Protein AF-A0A9E5E4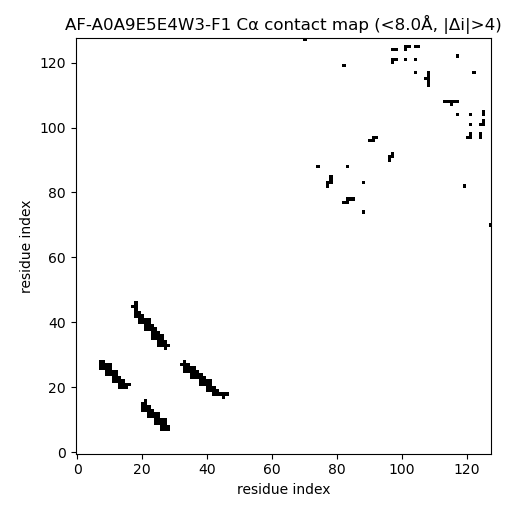W3-F1 (afdb_monomer)

Structure (mmCIF, N/CA/C/O backbone):
data_AF-A0A9E5E4W3-F1
#
_entry.id   AF-A0A9E5E4W3-F1
#
loop_
_atom_site.group_PDB
_atom_site.id
_atom_site.type_symbol
_atom_site.label_atom_id
_atom_site.label_alt_id
_atom_site.label_comp_id
_atom_site.label_asym_id
_atom_site.label_entity_id
_atom_site.label_seq_id
_atom_site.pdbx_PDB_ins_code
_atom_site.Cartn_x
_atom_site.Cartn_y
_atom_site.Cartn_z
_atom_site.occupancy
_atom_site.B_iso_or_equiv
_atom_site.auth_seq_id
_atom_site.auth_comp_id
_atom_site.auth_asym_id
_atom_site.auth_atom_id
_atom_site.pdbx_PDB_model_num
ATOM 1 N N . MET A 1 1 ? 43.148 -16.339 -57.412 1.00 36.03 1 MET A N 1
ATOM 2 C CA . MET A 1 1 ? 43.520 -16.178 -55.991 1.00 36.03 1 MET A CA 1
ATOM 3 C C . MET A 1 1 ? 42.386 -15.429 -55.311 1.00 36.03 1 MET A C 1
ATOM 5 O O . MET A 1 1 ? 42.287 -14.225 -55.488 1.00 36.03 1 MET A O 1
ATOM 9 N N . ASN A 1 2 ? 41.480 -16.135 -54.630 1.00 42.47 2 ASN A N 1
ATOM 10 C CA . ASN A 1 2 ? 40.407 -15.488 -53.872 1.00 42.47 2 ASN A CA 1
ATOM 11 C C . ASN A 1 2 ? 40.988 -15.065 -52.527 1.00 42.47 2 ASN A C 1
ATOM 13 O O . ASN A 1 2 ? 41.239 -15.912 -51.671 1.00 42.47 2 ASN A O 1
ATOM 17 N N . ALA A 1 3 ? 41.262 -13.772 -52.372 1.00 50.12 3 ALA A N 1
ATOM 18 C CA . ALA A 1 3 ? 41.582 -13.217 -51.070 1.00 50.12 3 ALA A CA 1
ATOM 19 C C . ALA A 1 3 ? 40.376 -13.465 -50.157 1.00 50.12 3 ALA A C 1
ATOM 21 O O . ALA A 1 3 ? 39.275 -12.995 -50.433 1.00 50.12 3 ALA A O 1
ATOM 22 N N . SER A 1 4 ? 40.586 -14.249 -49.101 1.00 48.78 4 SER A N 1
ATOM 23 C CA . SER A 1 4 ? 39.663 -14.356 -47.978 1.00 48.78 4 SER A CA 1
ATOM 24 C C . SER A 1 4 ? 39.510 -12.962 -47.372 1.00 48.78 4 SER A C 1
ATOM 26 O O . SER A 1 4 ? 40.327 -12.546 -46.552 1.00 48.78 4 SER A O 1
ATOM 28 N N . THR A 1 5 ? 38.508 -12.204 -47.812 1.00 60.28 5 THR A N 1
ATOM 29 C CA . THR A 1 5 ? 38.144 -10.935 -47.188 1.00 60.28 5 THR A CA 1
ATOM 30 C C . THR A 1 5 ? 37.558 -11.260 -45.827 1.00 60.28 5 THR A C 1
ATOM 32 O O . THR A 1 5 ? 36.388 -11.631 -45.725 1.00 60.28 5 THR A O 1
ATOM 35 N N . ASN A 1 6 ? 38.383 -11.162 -44.783 1.00 62.06 6 ASN A N 1
ATOM 36 C CA . ASN A 1 6 ? 37.867 -11.093 -43.424 1.00 62.06 6 ASN A CA 1
ATOM 37 C C . ASN A 1 6 ? 36.790 -10.000 -43.390 1.00 62.06 6 ASN A C 1
ATOM 39 O O . ASN A 1 6 ? 37.014 -8.925 -43.963 1.00 62.06 6 ASN A O 1
ATOM 43 N N . PRO A 1 7 ? 35.623 -10.262 -42.781 1.00 64.38 7 PRO A N 1
ATOM 44 C CA . PRO A 1 7 ? 34.598 -9.241 -42.671 1.00 64.38 7 PRO A CA 1
ATOM 45 C C . PRO A 1 7 ? 35.204 -8.009 -41.982 1.00 64.38 7 PRO A C 1
ATOM 47 O O . PRO A 1 7 ? 35.994 -8.167 -41.043 1.00 64.38 7 PRO A O 1
ATOM 50 N N . PRO A 1 8 ? 34.894 -6.792 -42.462 1.00 72.50 8 PRO A N 1
ATOM 51 C CA . PRO A 1 8 ? 35.461 -5.578 -41.897 1.00 72.50 8 PRO A CA 1
ATOM 52 C C . PRO A 1 8 ? 35.146 -5.523 -40.403 1.00 72.50 8 PRO A C 1
ATOM 54 O O . PRO A 1 8 ? 34.022 -5.809 -39.989 1.00 72.50 8 PRO A O 1
ATOM 57 N N . ARG A 1 9 ? 36.146 -5.165 -39.591 1.00 84.69 9 ARG A N 1
ATOM 58 C CA . ARG A 1 9 ? 35.964 -4.967 -38.153 1.00 84.69 9 ARG A CA 1
ATOM 59 C C . ARG A 1 9 ? 34.864 -3.928 -37.945 1.00 84.69 9 ARG A C 1
ATOM 61 O O . ARG A 1 9 ? 34.929 -2.839 -38.513 1.00 84.69 9 ARG A O 1
ATOM 68 N N . LEU A 1 10 ? 33.862 -4.289 -37.153 1.00 91.06 10 LEU A N 1
ATOM 69 C CA . LEU A 1 10 ? 32.741 -3.421 -36.819 1.00 91.06 10 LEU A CA 1
ATOM 70 C C . LEU A 1 10 ? 32.905 -2.893 -35.402 1.00 91.06 10 LEU A C 1
ATOM 72 O O . LEU A 1 10 ? 33.267 -3.640 -34.492 1.00 91.06 10 LEU A O 1
ATOM 76 N N . GLU A 1 11 ? 32.598 -1.619 -35.224 1.00 92.44 11 GLU A N 1
ATOM 77 C CA . GLU A 1 11 ? 32.462 -0.990 -33.919 1.00 92.44 11 GLU A CA 1
ATOM 78 C C . GLU A 1 11 ? 31.010 -0.565 -33.728 1.00 92.44 11 GLU A C 1
ATOM 80 O O . GLU A 1 11 ? 30.378 -0.044 -34.647 1.00 92.44 11 GLU A O 1
ATOM 85 N N . ILE A 1 12 ? 30.461 -0.831 -32.545 1.00 94.81 12 ILE A N 1
ATOM 86 C CA . ILE A 1 12 ? 29.085 -0.480 -32.210 1.00 94.81 12 ILE A CA 1
ATOM 87 C C . ILE A 1 12 ? 29.131 0.474 -31.025 1.00 94.81 12 ILE A C 1
ATOM 89 O O . ILE A 1 12 ? 29.607 0.110 -29.951 1.00 94.81 12 ILE A O 1
ATOM 93 N N . ALA A 1 13 ? 28.632 1.687 -31.235 1.00 95.31 13 ALA A N 1
ATOM 94 C CA . ALA A 1 13 ? 28.542 2.719 -30.217 1.00 95.31 13 ALA A CA 1
ATOM 95 C C . ALA A 1 13 ? 27.098 2.845 -29.725 1.00 95.31 13 ALA A C 1
ATOM 97 O O . ALA A 1 13 ? 26.161 2.819 -30.527 1.00 95.31 13 ALA A O 1
ATOM 98 N N . PHE A 1 14 ? 26.934 3.012 -28.413 1.00 97.44 14 PHE A N 1
ATOM 99 C CA . PHE A 1 14 ? 25.640 3.216 -27.770 1.00 97.44 14 PHE A CA 1
ATOM 100 C C . PHE A 1 14 ? 25.669 4.471 -26.900 1.00 97.44 14 PHE A C 1
ATOM 102 O O . PHE A 1 14 ? 26.524 4.600 -26.027 1.00 97.44 14 PHE A O 1
ATOM 109 N N . ASP A 1 15 ? 24.699 5.355 -27.111 1.00 97.31 15 ASP A N 1
ATOM 110 C CA . ASP A 1 15 ? 24.388 6.470 -26.219 1.00 97.31 15 ASP A CA 1
ATOM 111 C C . ASP A 1 15 ? 23.126 6.119 -25.426 1.00 97.31 15 ASP A C 1
ATOM 113 O O . ASP A 1 15 ? 22.009 6.155 -25.950 1.00 97.31 15 ASP A O 1
ATOM 117 N N . VAL A 1 16 ? 23.314 5.680 -24.180 1.00 95.19 16 VAL A N 1
ATOM 118 C CA . VAL A 1 16 ? 22.235 5.171 -23.326 1.00 95.19 16 VAL A CA 1
ATOM 119 C C . VAL A 1 16 ? 21.699 6.305 -22.457 1.00 95.19 16 VAL A C 1
ATOM 121 O O . VAL A 1 16 ? 22.260 6.643 -21.415 1.00 95.19 16 VAL A O 1
ATOM 124 N N . GLY A 1 17 ? 20.581 6.874 -22.896 1.00 91.50 17 GLY A N 1
ATOM 125 C CA . GLY A 1 17 ? 19.828 7.895 -22.185 1.00 91.50 17 GLY A CA 1
ATOM 126 C C . GLY A 1 17 ? 18.729 7.317 -21.290 1.00 91.50 17 GLY A C 1
ATOM 127 O O . GLY A 1 17 ? 18.454 6.120 -21.250 1.00 91.50 17 GLY A O 1
ATOM 128 N N . HIS A 1 18 ? 18.044 8.205 -20.573 1.00 87.81 18 HIS A N 1
ATOM 129 C CA . HIS A 1 18 ? 16.998 7.835 -19.612 1.00 87.81 18 HIS A CA 1
ATOM 130 C C . HIS A 1 18 ? 15.741 7.194 -20.243 1.00 87.81 18 HIS A C 1
ATOM 132 O O . HIS A 1 18 ? 15.017 6.466 -19.568 1.00 87.81 18 HIS A O 1
ATOM 138 N N . SER A 1 19 ? 15.460 7.481 -21.514 1.00 92.50 19 SER A N 1
ATOM 139 C CA . SER A 1 19 ? 14.277 7.002 -22.253 1.00 92.50 19 SER A CA 1
ATOM 140 C C . SER A 1 19 ? 14.595 6.730 -23.727 1.00 92.50 19 SER A C 1
ATOM 142 O O . SER A 1 19 ? 13.722 6.758 -24.595 1.00 92.50 19 SER A O 1
ATOM 144 N N . SER A 1 20 ? 15.877 6.568 -24.036 1.00 94.50 20 SER A N 1
ATOM 145 C CA . SER A 1 20 ? 16.346 6.373 -25.397 1.00 94.50 20 SER A CA 1
ATOM 146 C C . SER A 1 20 ? 17.699 5.685 -25.412 1.00 94.50 20 SER A C 1
ATOM 148 O O . SER A 1 20 ? 18.508 5.881 -24.512 1.00 94.50 20 SER A O 1
ATOM 150 N N . ILE A 1 21 ? 17.963 4.916 -26.461 1.00 96.88 21 ILE A N 1
ATOM 151 C CA . ILE A 1 21 ? 19.292 4.405 -26.788 1.00 96.88 21 ILE A CA 1
ATOM 152 C C . ILE A 1 21 ? 19.604 4.836 -28.216 1.00 96.88 21 ILE A C 1
ATOM 154 O O . ILE A 1 21 ? 19.010 4.324 -29.166 1.00 96.88 21 ILE A O 1
ATOM 158 N N . GLY A 1 22 ? 20.516 5.793 -28.371 1.00 97.88 22 GLY A N 1
ATOM 159 C CA . GLY A 1 22 ? 21.156 6.055 -29.656 1.00 97.88 22 GLY A CA 1
ATOM 160 C C . GLY A 1 22 ? 22.120 4.918 -29.978 1.00 97.88 22 GLY A C 1
ATOM 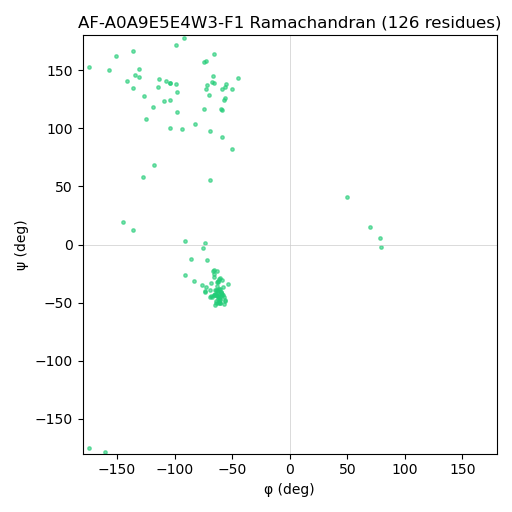161 O O . GLY A 1 22 ? 22.833 4.451 -29.093 1.00 97.88 22 GLY A O 1
ATOM 162 N N . TRP A 1 23 ? 22.145 4.452 -31.222 1.00 98.12 23 TRP A N 1
ATOM 163 C CA . TRP A 1 23 ? 23.095 3.435 -31.663 1.00 98.12 23 TRP A CA 1
ATOM 164 C C . TRP A 1 23 ? 23.717 3.821 -33.001 1.00 98.12 23 TRP A C 1
ATOM 166 O O . TRP A 1 23 ? 23.066 4.422 -33.858 1.00 98.12 23 TRP A O 1
ATOM 176 N N . ALA A 1 24 ? 24.979 3.452 -33.188 1.00 97.25 24 ALA A N 1
ATOM 177 C CA . ALA A 1 24 ? 25.673 3.565 -34.461 1.00 97.25 24 ALA A CA 1
ATOM 178 C C . ALA A 1 24 ? 26.571 2.347 -34.677 1.00 97.25 24 ALA A C 1
ATOM 180 O O . ALA A 1 24 ? 27.210 1.864 -33.745 1.00 97.25 24 ALA A O 1
ATOM 181 N N . VAL A 1 25 ? 26.621 1.866 -35.913 1.00 96.38 25 VAL A N 1
ATOM 182 C CA . VAL A 1 25 ? 27.552 0.840 -36.377 1.00 96.38 25 VAL A CA 1
ATOM 183 C C . VAL A 1 25 ? 28.548 1.522 -37.299 1.00 96.38 25 VAL A C 1
ATOM 185 O O . VAL A 1 25 ? 28.165 2.152 -38.287 1.00 96.38 25 VAL A O 1
ATOM 188 N N . LEU A 1 26 ? 29.823 1.394 -36.970 1.00 93.25 26 LEU A N 1
ATOM 189 C CA . LEU A 1 26 ? 30.945 1.976 -37.685 1.00 93.25 26 LEU A CA 1
ATOM 190 C C . LEU A 1 26 ? 31.778 0.852 -38.305 1.00 93.25 26 LEU A C 1
ATOM 192 O O . LEU A 1 26 ? 31.979 -0.196 -37.688 1.00 93.25 26 LEU A O 1
ATOM 196 N N . SER A 1 27 ? 32.305 1.070 -39.506 1.00 91.88 27 SER A N 1
ATOM 197 C CA . SER A 1 27 ? 33.469 0.316 -39.958 1.00 91.88 27 SER A CA 1
ATOM 198 C C . SER A 1 27 ? 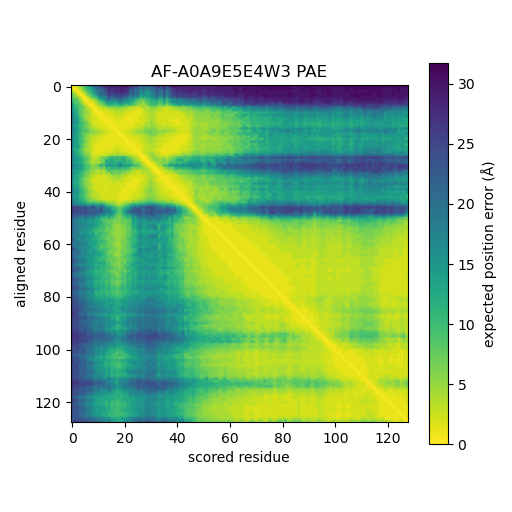34.691 0.826 -39.196 1.00 91.88 27 SER A C 1
ATOM 200 O O . SER A 1 27 ? 34.888 2.032 -39.082 1.00 91.88 27 SER A O 1
ATOM 202 N N . ALA A 1 28 ? 35.514 -0.079 -38.674 1.00 81.38 28 ALA A N 1
ATOM 203 C CA . ALA A 1 28 ? 36.714 0.245 -37.904 1.00 81.38 28 ALA A CA 1
ATOM 204 C C . ALA A 1 28 ? 37.977 -0.281 -38.618 1.00 81.38 28 ALA A C 1
ATOM 206 O O . ALA A 1 28 ? 38.590 -1.252 -38.162 1.00 81.38 28 ALA A O 1
ATOM 207 N N . PRO A 1 29 ? 38.347 0.296 -39.779 1.00 78.75 29 PRO A N 1
ATOM 208 C CA . PRO A 1 29 ? 39.573 -0.071 -40.483 1.00 78.75 29 PRO A CA 1
ATOM 209 C C . PRO A 1 29 ? 40.819 0.342 -39.677 1.00 78.75 29 PRO A C 1
ATOM 211 O O . PRO A 1 29 ? 40.832 1.387 -39.037 1.00 78.75 29 PRO A O 1
ATOM 214 N N . GLU A 1 30 ? 41.894 -0.453 -39.732 1.00 74.44 30 GLU A N 1
ATOM 215 C CA . GLU A 1 30 ? 43.106 -0.247 -38.911 1.00 74.44 30 GLU A CA 1
ATOM 216 C C . GLU A 1 30 ? 43.887 1.039 -39.232 1.00 74.44 30 GLU A C 1
ATOM 218 O O . GLU A 1 30 ? 44.660 1.513 -38.404 1.00 74.44 30 GLU A O 1
ATOM 223 N N . SER A 1 31 ? 43.724 1.597 -40.432 1.00 72.56 31 SER A N 1
ATOM 224 C CA . SER A 1 31 ? 44.565 2.696 -40.939 1.00 72.56 31 SER A CA 1
ATOM 225 C C . SER A 1 31 ? 43.769 3.814 -41.619 1.00 72.56 31 SER A C 1
ATOM 227 O O . SER A 1 31 ? 44.348 4.647 -42.313 1.00 72.56 31 SER A O 1
ATOM 229 N N . ALA A 1 32 ? 42.443 3.826 -41.465 1.00 78.69 32 ALA A N 1
ATOM 230 C CA . ALA A 1 32 ? 41.565 4.794 -42.114 1.00 78.69 32 ALA A CA 1
ATOM 231 C C . ALA A 1 32 ? 40.513 5.336 -41.142 1.00 78.69 32 ALA A C 1
ATOM 233 O O . ALA A 1 32 ? 40.313 4.804 -40.051 1.00 78.69 32 ALA A O 1
ATOM 234 N N . GLN A 1 33 ? 39.847 6.419 -41.539 1.00 83.56 33 GLN A N 1
ATOM 235 C CA . GLN A 1 33 ? 38.754 6.970 -40.747 1.00 83.56 33 GLN A CA 1
ATOM 236 C C . GLN A 1 33 ? 37.562 6.001 -40.734 1.00 83.56 33 GLN A C 1
ATOM 238 O O . GLN A 1 33 ? 37.249 5.411 -41.775 1.00 83.56 33 GLN A O 1
ATOM 243 N N . PRO A 1 34 ? 36.893 5.835 -39.581 1.00 86.75 34 PRO A N 1
ATOM 244 C CA . PRO A 1 34 ? 35.715 4.991 -39.491 1.00 86.75 34 PRO A CA 1
ATOM 245 C C . PRO A 1 34 ? 34.563 5.572 -40.317 1.00 86.75 34 PRO A C 1
ATOM 247 O O . PRO A 1 34 ? 34.335 6.783 -40.311 1.00 86.75 34 PRO A O 1
ATOM 250 N N . ALA A 1 35 ? 33.819 4.713 -41.017 1.00 89.62 35 ALA A N 1
ATOM 251 C CA . ALA A 1 35 ? 32.630 5.113 -41.771 1.00 89.62 35 ALA A CA 1
ATOM 252 C C . ALA A 1 35 ? 31.358 4.621 -41.073 1.00 89.62 35 ALA A C 1
ATOM 254 O O . ALA A 1 35 ? 31.313 3.497 -40.576 1.00 89.62 35 ALA A O 1
ATOM 255 N N . ILE A 1 36 ? 30.304 5.441 -41.064 1.00 93.50 36 ILE A N 1
ATOM 256 C CA . ILE A 1 36 ? 29.006 5.056 -40.497 1.00 93.50 36 ILE A CA 1
ATOM 257 C C . ILE A 1 36 ? 28.315 4.085 -41.456 1.00 93.50 36 ILE A C 1
ATOM 259 O O . ILE A 1 36 ? 27.983 4.447 -42.582 1.00 93.50 36 ILE A O 1
ATOM 263 N N . LEU A 1 37 ? 28.084 2.857 -40.996 1.00 94.38 37 LEU A N 1
ATOM 264 C CA . LEU A 1 37 ? 27.358 1.818 -41.732 1.00 94.38 37 LEU A CA 1
ATOM 265 C C . LEU A 1 37 ? 25.858 1.839 -41.427 1.00 94.38 37 LEU A C 1
ATOM 267 O O . LEU A 1 37 ? 25.048 1.415 -42.246 1.00 94.38 37 LEU A O 1
ATOM 271 N N . GLY A 1 38 ? 25.486 2.340 -40.253 1.00 95.75 38 GLY A N 1
ATOM 272 C CA . GLY A 1 38 ? 24.101 2.538 -39.860 1.00 95.75 38 GLY A CA 1
ATOM 273 C C . GLY A 1 38 ? 24.016 3.249 -38.522 1.00 95.75 38 GLY A C 1
ATOM 274 O O . GLY A 1 38 ? 24.922 3.149 -37.698 1.00 95.75 38 GLY A O 1
ATOM 275 N N . CYS A 1 39 ? 22.931 3.971 -38.301 1.00 97.31 39 CYS A N 1
ATOM 276 C CA . CYS A 1 39 ? 22.643 4.576 -37.015 1.00 97.31 39 CYS A CA 1
ATOM 277 C C . CYS A 1 39 ? 21.138 4.691 -36.810 1.00 97.31 39 CYS A C 1
ATOM 279 O O . CYS A 1 39 ? 20.345 4.604 -37.751 1.00 97.31 39 CYS A O 1
ATOM 281 N N . GLY A 1 40 ? 20.747 4.883 -35.562 1.00 97.81 40 GLY A N 1
ATOM 282 C CA . GLY A 1 40 ? 19.360 5.084 -35.208 1.00 97.81 40 GLY A CA 1
ATOM 283 C C . GLY A 1 40 ? 19.196 5.407 -33.738 1.00 97.81 40 GLY A C 1
ATOM 284 O O . GLY A 1 40 ? 20.158 5.566 -32.987 1.00 97.81 40 GLY A O 1
ATOM 285 N N . SER A 1 41 ? 17.940 5.495 -33.328 1.00 97.31 41 SER A N 1
ATOM 286 C CA . SER A 1 41 ? 17.579 5.661 -31.932 1.00 97.31 41 SER A CA 1
ATOM 287 C C . SER A 1 41 ? 16.419 4.740 -31.603 1.00 97.31 41 SER A C 1
ATOM 289 O O . SER A 1 41 ? 15.457 4.636 -32.363 1.00 97.31 41 SER A O 1
ATOM 291 N N . VAL A 1 42 ? 16.528 4.054 -30.475 1.00 96.69 42 VAL A N 1
ATOM 292 C CA . VAL A 1 42 ? 15.431 3.315 -29.862 1.00 96.69 42 VAL A CA 1
ATOM 293 C C . VAL A 1 42 ? 14.855 4.213 -28.783 1.00 96.69 42 VAL A C 1
ATOM 295 O O . VAL A 1 42 ? 15.539 4.495 -27.806 1.00 96.69 42 VAL A O 1
ATOM 298 N N . ILE A 1 43 ? 13.615 4.663 -28.952 1.00 94.50 43 ILE A N 1
ATOM 299 C CA . ILE A 1 43 ? 12.893 5.430 -27.933 1.00 94.50 43 ILE A CA 1
ATOM 300 C C . ILE A 1 43 ? 11.991 4.468 -27.168 1.00 94.50 43 ILE A C 1
ATOM 302 O O . ILE A 1 43 ? 11.254 3.691 -27.773 1.00 94.50 43 ILE A O 1
ATOM 306 N N . PHE A 1 44 ? 12.042 4.523 -25.844 1.00 89.06 44 PHE A N 1
ATOM 307 C CA . PHE A 1 44 ? 11.165 3.747 -24.976 1.00 89.06 44 PHE A CA 1
ATOM 308 C C . PHE A 1 44 ? 10.547 4.660 -23.932 1.00 89.06 44 PHE A C 1
ATOM 310 O O . PHE A 1 44 ? 11.121 5.678 -23.543 1.00 89.06 44 PHE A O 1
ATOM 317 N N . GLU A 1 45 ? 9.348 4.307 -23.480 1.00 83.00 45 GLU A N 1
ATOM 318 C CA . GLU A 1 45 ? 8.752 5.026 -22.368 1.00 83.00 45 GLU A CA 1
ATOM 319 C C . GLU A 1 45 ? 9.677 4.920 -21.161 1.00 83.00 45 GLU A C 1
ATOM 321 O O . GLU A 1 45 ? 10.173 3.844 -20.822 1.00 83.00 45 GLU A O 1
ATOM 326 N N . LYS A 1 46 ? 9.899 6.063 -20.508 1.00 73.81 46 LYS A N 1
ATOM 327 C CA . LYS A 1 46 ? 10.502 6.113 -19.181 1.00 73.81 46 LYS A CA 1
ATOM 328 C C . LYS A 1 46 ? 9.853 5.042 -18.312 1.00 73.81 46 LYS A C 1
ATOM 330 O O . LYS A 1 46 ? 8.636 4.875 -18.399 1.00 73.81 46 LYS A O 1
ATOM 335 N N . ASP A 1 47 ? 10.643 4.415 -17.438 1.00 64.94 47 ASP A N 1
ATOM 336 C CA . ASP A 1 47 ? 10.169 3.590 -16.326 1.00 64.94 47 ASP A CA 1
ATOM 337 C C . ASP A 1 47 ? 9.105 4.360 -15.526 1.00 64.94 47 ASP A C 1
ATOM 339 O O . ASP A 1 47 ? 9.359 4.978 -14.487 1.00 64.94 47 ASP A O 1
ATOM 343 N N . SER A 1 48 ? 7.861 4.335 -16.000 1.00 58.19 48 SER A N 1
ATOM 344 C CA . SER A 1 48 ? 6.715 4.495 -15.144 1.00 58.19 48 SER A CA 1
ATOM 345 C C . SER A 1 48 ? 6.902 3.345 -14.177 1.00 58.19 48 SER A C 1
ATOM 347 O O . SER A 1 48 ? 7.017 2.190 -14.583 1.00 58.19 48 SER A O 1
ATOM 349 N N . ALA A 1 49 ? 7.107 3.652 -12.899 1.00 63.22 49 ALA A N 1
ATOM 350 C CA . ALA A 1 49 ? 7.395 2.653 -11.883 1.00 63.22 49 ALA A CA 1
ATOM 351 C C . ALA A 1 49 ? 6.141 1.792 -11.617 1.00 63.22 49 ALA A C 1
ATOM 353 O O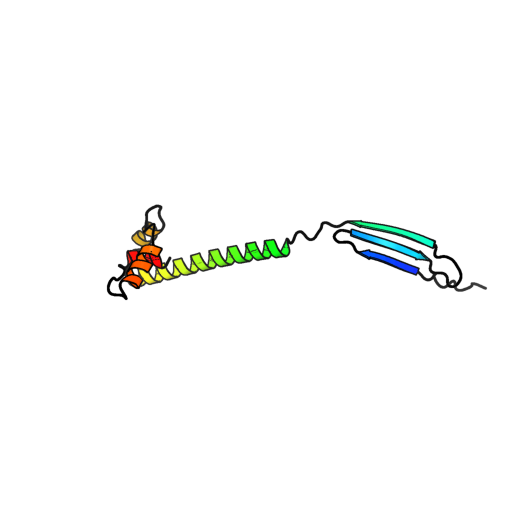 . ALA A 1 49 ? 5.682 1.668 -10.483 1.00 63.22 49 ALA A O 1
ATOM 354 N N . LEU A 1 50 ? 5.573 1.179 -12.662 1.00 72.50 50 LEU A N 1
ATOM 355 C CA . LEU A 1 50 ? 4.454 0.254 -12.679 1.00 72.50 50 LEU A CA 1
ATOM 356 C C . LEU A 1 50 ? 4.734 -0.883 -11.711 1.00 72.50 50 LEU A C 1
ATOM 358 O O . LEU A 1 50 ? 3.820 -1.340 -11.034 1.00 72.50 50 LEU A O 1
ATOM 362 N N . ALA A 1 51 ? 5.998 -1.293 -11.571 1.00 81.94 51 ALA A N 1
ATOM 363 C CA . ALA A 1 51 ? 6.416 -2.252 -10.561 1.00 81.94 51 ALA A CA 1
ATOM 364 C C . ALA A 1 51 ? 6.167 -1.742 -9.128 1.00 81.94 51 ALA A C 1
ATOM 366 O O . ALA A 1 51 ? 5.595 -2.474 -8.314 1.00 81.94 51 ALA A O 1
ATOM 367 N N . ASN A 1 52 ? 6.525 -0.490 -8.816 1.00 83.12 52 ASN A N 1
ATOM 368 C CA . ASN A 1 52 ? 6.306 0.098 -7.492 1.00 83.12 52 ASN A CA 1
ATOM 369 C C . ASN A 1 52 ? 4.812 0.340 -7.228 1.00 83.12 52 ASN A C 1
ATOM 371 O O . ASN A 1 52 ? 4.301 -0.081 -6.191 1.00 83.12 52 ASN A O 1
ATOM 375 N N . THR A 1 53 ? 4.081 0.899 -8.195 1.00 88.31 53 THR A N 1
ATOM 376 C CA . THR A 1 53 ? 2.623 1.087 -8.107 1.00 88.31 53 THR A CA 1
ATOM 377 C C . THR A 1 53 ? 1.901 -0.253 -7.936 1.00 88.31 53 THR A C 1
ATOM 379 O O . THR A 1 53 ? 1.065 -0.418 -7.046 1.00 88.31 53 THR A O 1
ATOM 382 N N . ARG A 1 54 ? 2.284 -1.284 -8.701 1.00 89.81 54 ARG A N 1
ATOM 383 C CA . ARG A 1 54 ? 1.744 -2.646 -8.564 1.00 89.81 54 ARG A CA 1
ATOM 384 C C . ARG A 1 54 ? 2.059 -3.244 -7.198 1.00 89.81 54 ARG A C 1
ATOM 386 O O . ARG A 1 54 ? 1.196 -3.915 -6.623 1.00 89.81 54 ARG A O 1
ATOM 393 N N . ARG A 1 55 ? 3.268 -3.020 -6.672 1.00 93.69 55 ARG A N 1
ATOM 394 C CA . ARG A 1 55 ? 3.660 -3.442 -5.320 1.00 93.69 55 ARG A CA 1
ATOM 395 C C . ARG A 1 55 ? 2.794 -2.756 -4.266 1.00 93.69 55 ARG A C 1
ATOM 397 O O . ARG A 1 55 ? 2.268 -3.455 -3.402 1.00 93.69 55 ARG A O 1
ATOM 404 N N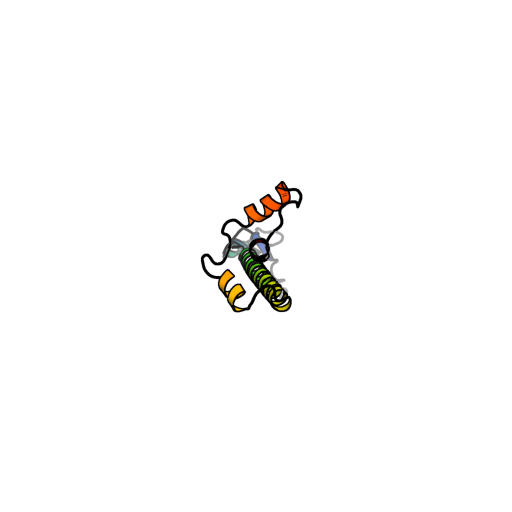 . LEU A 1 56 ? 2.593 -1.443 -4.371 1.00 94.81 56 LEU A N 1
ATOM 405 C CA . LEU A 1 56 ? 1.763 -0.668 -3.450 1.00 94.81 56 LEU A CA 1
ATOM 406 C C . LEU A 1 56 ? 0.315 -1.167 -3.458 1.00 94.81 56 LEU A C 1
ATOM 408 O O . LEU A 1 56 ? -0.205 -1.544 -2.409 1.00 94.81 56 LEU A O 1
ATOM 412 N N . HIS A 1 57 ? -0.295 -1.307 -4.637 1.00 95.50 57 HIS A N 1
ATOM 413 C CA . HIS A 1 57 ? -1.657 -1.829 -4.763 1.00 95.50 57 HIS A CA 1
ATOM 414 C C . HIS A 1 57 ? -1.786 -3.258 -4.213 1.00 95.50 57 HIS A C 1
ATOM 416 O O . HIS A 1 57 ? -2.788 -3.618 -3.594 1.00 95.50 57 HIS A O 1
ATOM 422 N N . ARG A 1 58 ? -0.771 -4.110 -4.420 1.00 96.44 58 ARG A N 1
ATOM 423 C CA . ARG A 1 58 ? -0.745 -5.468 -3.857 1.00 96.44 58 ARG A CA 1
ATOM 424 C C . ARG A 1 58 ? -0.667 -5.434 -2.331 1.00 96.44 58 ARG A C 1
ATOM 426 O O . ARG A 1 58 ? -1.373 -6.209 -1.688 1.00 96.44 58 ARG A O 1
ATOM 433 N N . SER A 1 59 ? 0.173 -4.564 -1.774 1.00 96.94 59 SER A N 1
ATOM 434 C CA . SER A 1 59 ? 0.308 -4.376 -0.328 1.00 96.94 59 SER A CA 1
ATOM 435 C C . SER A 1 59 ? -1.015 -3.924 0.290 1.00 96.94 59 SER A C 1
ATOM 437 O O . SER A 1 59 ? -1.528 -4.590 1.186 1.00 96.94 59 SER A O 1
ATOM 439 N N . GLN A 1 60 ? -1.642 -2.891 -0.282 1.00 97.69 60 GLN A N 1
ATOM 440 C CA . GLN A 1 60 ? -2.942 -2.379 0.157 1.00 97.69 60 GLN A CA 1
ATOM 441 C C . GLN A 1 60 ? -4.020 -3.470 0.150 1.00 97.69 60 GLN A C 1
ATOM 443 O O . GLN A 1 60 ? -4.688 -3.681 1.159 1.00 97.69 60 GLN A O 1
ATOM 448 N N . ARG A 1 61 ? -4.148 -4.240 -0.941 1.00 97.81 61 ARG A N 1
ATOM 449 C CA . ARG A 1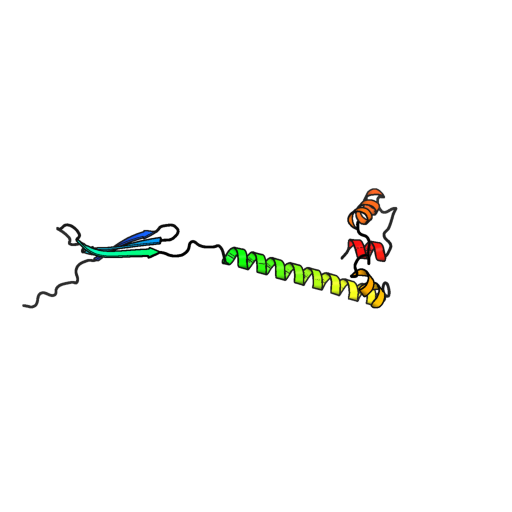 61 ? -5.120 -5.349 -1.010 1.00 97.81 61 ARG A CA 1
ATOM 450 C C . ARG A 1 61 ? -4.878 -6.416 0.058 1.00 97.81 61 ARG A C 1
ATOM 452 O O . ARG A 1 61 ? -5.835 -6.924 0.639 1.00 97.81 61 ARG A O 1
ATOM 459 N N . ARG A 1 62 ? -3.615 -6.772 0.315 1.00 98.12 62 ARG A N 1
ATOM 460 C CA . ARG A 1 62 ? -3.260 -7.741 1.363 1.00 98.12 62 ARG A CA 1
ATOM 461 C C . ARG A 1 62 ? -3.586 -7.202 2.749 1.00 98.12 62 ARG A C 1
ATOM 463 O O . ARG A 1 62 ? -4.159 -7.941 3.540 1.00 98.12 62 ARG A O 1
ATOM 470 N N . HIS A 1 63 ? -3.274 -5.936 3.010 1.00 97.88 63 HIS A N 1
ATOM 471 C CA . HIS A 1 63 ? -3.569 -5.292 4.282 1.00 97.88 63 HIS A CA 1
ATOM 472 C C . HIS A 1 63 ? -5.079 -5.238 4.543 1.00 97.88 63 HIS A C 1
ATOM 474 O O . HIS A 1 63 ? -5.535 -5.760 5.554 1.00 97.88 63 HIS A O 1
ATOM 480 N N . VAL A 1 64 ? -5.873 -4.756 3.578 1.00 97.12 64 VAL A N 1
ATOM 481 C CA . VAL A 1 64 ? -7.344 -4.738 3.672 1.00 97.12 64 VAL A CA 1
ATOM 482 C C . VAL A 1 64 ? -7.907 -6.142 3.908 1.00 97.12 64 VAL A C 1
ATOM 484 O O . VAL A 1 64 ? -8.760 -6.328 4.776 1.00 97.12 64 VAL A O 1
ATOM 487 N N . ARG A 1 65 ? -7.420 -7.157 3.177 1.00 98.12 65 ARG A N 1
ATOM 488 C CA . ARG A 1 65 ? -7.834 -8.553 3.389 1.00 98.12 65 ARG A CA 1
ATOM 489 C C . ARG A 1 65 ? -7.494 -9.035 4.800 1.00 98.12 65 ARG A C 1
ATOM 491 O O . ARG A 1 65 ? -8.350 -9.638 5.439 1.00 98.12 65 ARG A O 1
ATOM 498 N N . ALA A 1 66 ? -6.274 -8.787 5.271 1.00 97.50 66 ALA A N 1
ATOM 499 C CA . ALA A 1 66 ? -5.823 -9.217 6.590 1.00 97.50 66 ALA A CA 1
ATOM 500 C C . ALA A 1 66 ? -6.642 -8.559 7.709 1.00 97.50 66 ALA A C 1
ATOM 502 O O . ALA A 1 66 ? -7.083 -9.258 8.619 1.00 97.50 66 ALA A O 1
ATOM 503 N N . THR A 1 67 ? -6.925 -7.257 7.603 1.00 95.88 67 THR A N 1
ATOM 504 C CA . THR A 1 67 ? -7.774 -6.526 8.554 1.00 95.88 67 THR A CA 1
ATOM 505 C C . THR A 1 67 ? -9.186 -7.104 8.588 1.00 95.88 67 THR A C 1
ATOM 507 O O . THR A 1 67 ? -9.660 -7.475 9.658 1.00 95.88 67 THR A O 1
ATOM 510 N N . ARG A 1 68 ? -9.824 -7.311 7.425 1.00 95.31 68 ARG A N 1
ATOM 511 C CA . ARG A 1 68 ? -11.153 -7.951 7.346 1.00 95.31 68 ARG A CA 1
ATOM 512 C C . ARG A 1 68 ? -11.161 -9.351 7.963 1.00 95.31 68 ARG A C 1
ATOM 514 O O . ARG A 1 68 ? -12.068 -9.694 8.711 1.00 95.31 68 ARG A O 1
ATOM 521 N N . GLN A 1 69 ? -10.135 -10.158 7.689 1.00 97.50 69 GLN A N 1
ATOM 522 C CA . GLN A 1 69 ? -10.005 -11.500 8.263 1.00 97.50 69 GLN A CA 1
ATOM 523 C C . GLN A 1 69 ? -9.736 -11.485 9.772 1.00 97.50 69 GLN A C 1
ATOM 525 O O . GLN A 1 69 ? -10.144 -12.409 10.471 1.00 97.50 69 GLN A O 1
ATOM 530 N N . ARG A 1 70 ? -9.013 -10.487 10.292 1.00 96.69 70 ARG A N 1
ATOM 531 C CA . ARG A 1 70 ? -8.811 -10.301 11.735 1.00 96.69 70 ARG A CA 1
ATOM 532 C C . ARG A 1 70 ? -10.142 -9.981 12.412 1.00 96.69 70 ARG A C 1
ATOM 534 O O . ARG A 1 70 ? -10.515 -10.696 13.332 1.00 96.69 70 ARG A O 1
ATOM 541 N N . ILE A 1 71 ? -10.863 -8.984 11.902 1.00 94.81 71 ILE A N 1
ATOM 542 C CA . ILE A 1 71 ? -12.173 -8.556 12.414 1.00 94.81 71 ILE A CA 1
ATOM 543 C C . ILE A 1 71 ? -13.161 -9.732 12.412 1.00 94.81 71 ILE A C 1
ATOM 545 O O . ILE A 1 71 ? -13.667 -10.093 13.468 1.00 94.81 71 ILE A O 1
ATOM 549 N N . ALA A 1 72 ? -13.308 -10.439 11.287 1.00 94.62 72 ALA A N 1
ATOM 550 C CA . ALA A 1 72 ? -14.202 -11.599 11.190 1.00 94.62 72 ALA A CA 1
ATOM 551 C C . ALA A 1 72 ? -13.833 -12.756 12.144 1.00 94.62 72 ALA A C 1
ATOM 553 O O . ALA A 1 72 ? -14.694 -13.529 12.558 1.00 94.62 72 ALA A O 1
ATOM 554 N N . ARG A 1 73 ? -12.548 -12.922 12.490 1.00 95.62 73 ARG A N 1
ATOM 555 C CA . ARG A 1 73 ? -12.121 -13.915 13.493 1.00 95.62 73 ARG A CA 1
ATOM 556 C C . ARG A 1 73 ? -12.473 -13.476 14.911 1.00 95.62 73 ARG A C 1
ATOM 558 O O . ARG A 1 73 ? -12.919 -14.311 15.690 1.00 95.62 73 ARG A O 1
ATOM 565 N N . MET A 1 74 ? -12.297 -12.194 15.228 1.00 94.75 74 MET A N 1
ATOM 566 C CA . MET A 1 74 ? -12.695 -11.639 16.524 1.00 94.75 74 MET A CA 1
ATOM 567 C C . MET A 1 74 ? -14.211 -11.737 16.723 1.00 94.75 74 MET A C 1
ATOM 569 O O . MET A 1 74 ? -14.646 -12.171 17.779 1.00 94.75 74 MET A O 1
ATOM 573 N N . GLU A 1 75 ? -15.011 -11.452 15.695 1.00 94.00 75 GLU A N 1
ATOM 574 C CA . GLU A 1 75 ? -16.473 -11.624 15.734 1.00 94.00 75 GLU A CA 1
ATOM 575 C C . GLU A 1 75 ? -16.886 -13.051 16.084 1.00 94.00 75 GLU A C 1
ATOM 577 O O . GLU A 1 75 ? -17.710 -13.263 16.969 1.00 94.00 75 GLU A O 1
ATOM 582 N N . LYS A 1 76 ? -16.277 -14.043 15.422 1.00 93.88 76 LYS A N 1
ATOM 583 C CA . LYS A 1 76 ? -16.532 -15.459 15.718 1.00 93.88 76 LYS A CA 1
ATOM 584 C C . LYS A 1 76 ? -16.183 -15.810 17.160 1.00 93.88 76 LYS A C 1
ATOM 586 O O . LYS A 1 76 ? -16.925 -16.559 17.785 1.00 93.88 76 LYS A O 1
ATOM 591 N N . LEU A 1 77 ? -15.074 -15.278 17.675 1.00 94.19 77 LEU A N 1
ATOM 592 C CA . LEU A 1 77 ? -14.669 -15.487 19.062 1.00 94.19 77 LEU A CA 1
ATOM 593 C C . LEU A 1 77 ? -15.681 -14.868 20.034 1.00 94.19 77 LEU A C 1
ATOM 595 O O . LEU A 1 77 ? -16.128 -15.545 20.950 1.00 94.19 77 LEU A O 1
ATOM 599 N N . LEU A 1 78 ? -16.079 -13.614 19.816 1.00 93.06 78 LEU A N 1
ATOM 600 C CA . LEU A 1 78 ? -17.038 -12.922 20.682 1.00 93.06 78 LEU A CA 1
ATOM 601 C C . LEU A 1 78 ? -18.417 -13.594 20.668 1.00 93.06 78 LEU A C 1
ATOM 603 O O . LEU A 1 78 ? -19.039 -13.732 21.720 1.00 93.06 78 LEU A O 1
ATOM 607 N N . ALA A 1 79 ? -18.864 -14.067 19.502 1.00 94.00 79 ALA A N 1
ATOM 608 C CA . ALA A 1 79 ? -20.092 -14.846 19.383 1.00 94.00 79 ALA A CA 1
ATOM 609 C C . ALA A 1 79 ? -19.987 -16.196 20.108 1.00 94.00 79 ALA A C 1
ATOM 611 O O . ALA A 1 79 ? -20.911 -16.592 20.812 1.00 94.00 79 ALA A O 1
ATOM 612 N N . HIS A 1 80 ? -18.852 -16.890 19.980 1.00 93.94 80 HIS A N 1
ATOM 613 C CA . HIS A 1 80 ? -18.613 -18.158 20.672 1.00 93.94 80 HIS A CA 1
ATOM 614 C C . HIS A 1 80 ? -18.610 -18.007 22.200 1.00 93.94 80 HIS A C 1
ATOM 616 O O . HIS A 1 80 ? -19.109 -18.881 22.900 1.00 93.94 80 HIS A O 1
ATOM 622 N N . LEU A 1 81 ? -18.095 -16.886 22.709 1.00 94.25 81 LEU A N 1
ATOM 623 C CA . LEU A 1 81 ? -18.110 -16.552 24.135 1.00 94.25 81 LEU A CA 1
ATOM 624 C C . LEU A 1 81 ? -19.490 -16.092 24.641 1.00 94.25 81 LEU A C 1
ATOM 626 O O . LEU A 1 81 ? -19.632 -15.816 25.829 1.00 94.25 81 LEU A O 1
ATOM 630 N N . GLY A 1 82 ? -20.496 -15.979 23.765 1.00 94.38 82 GLY A N 1
ATOM 631 C CA . GLY A 1 82 ? -21.835 -15.506 24.124 1.00 94.38 82 GLY A CA 1
ATOM 632 C C . GLY A 1 82 ? -21.901 -14.015 24.468 1.00 94.38 82 GLY A C 1
ATOM 633 O O . GLY A 1 82 ? -22.883 -13.575 25.055 1.00 94.38 82 GLY A O 1
ATOM 634 N N . ILE A 1 83 ? -20.868 -13.239 24.119 1.00 94.06 83 ILE A N 1
ATOM 635 C CA . ILE A 1 83 ? -20.795 -11.797 24.403 1.00 94.06 83 ILE A CA 1
ATOM 636 C C . ILE A 1 83 ? -21.733 -11.018 23.481 1.00 94.06 83 ILE A C 1
ATOM 638 O O . ILE A 1 83 ? -22.385 -10.075 23.917 1.00 94.06 83 ILE A O 1
ATOM 642 N N . PHE A 1 84 ? -21.790 -11.421 22.211 1.00 93.19 84 PHE A N 1
ATOM 643 C CA . PHE A 1 84 ? -22.698 -10.856 21.223 1.00 93.19 84 PHE A CA 1
ATOM 644 C C . PHE A 1 84 ? -23.447 -11.950 20.479 1.00 93.19 84 PHE A C 1
ATOM 646 O O . PHE A 1 84 ? -22.889 -12.984 20.109 1.00 93.19 84 PHE A O 1
ATOM 653 N N . THR A 1 85 ? -24.698 -11.664 20.153 1.00 92.44 85 THR A N 1
ATOM 654 C CA . THR A 1 85 ? -25.455 -12.383 19.133 1.00 92.44 85 THR A CA 1
ATOM 655 C C . THR A 1 85 ? -24.981 -11.993 17.731 1.00 92.44 85 THR A C 1
ATOM 657 O O . THR A 1 85 ? -24.453 -10.902 17.494 1.00 92.44 85 THR A O 1
ATOM 660 N N . SER A 1 86 ? -25.216 -12.860 16.742 1.00 86.50 86 SER A N 1
ATOM 661 C CA . SER A 1 86 ? -24.895 -12.547 15.340 1.00 86.50 86 SER A CA 1
ATOM 662 C C . SER A 1 86 ? -25.618 -11.289 14.836 1.00 86.50 86 SER A C 1
ATOM 664 O O . SER A 1 86 ? -25.081 -10.557 14.006 1.00 86.50 86 SER A O 1
ATOM 666 N N . THR A 1 87 ? -26.814 -11.011 15.361 1.00 88.81 87 THR A N 1
ATOM 667 C CA . THR A 1 87 ? -27.602 -9.811 15.054 1.00 88.81 87 THR A CA 1
ATOM 668 C C . THR A 1 87 ? -26.991 -8.531 15.617 1.00 88.81 87 THR A C 1
ATOM 670 O O . THR A 1 87 ? -26.995 -7.509 14.928 1.00 88.81 87 THR A O 1
ATOM 673 N N . GLU A 1 88 ? -26.434 -8.572 16.830 1.00 90.62 88 GLU A N 1
ATOM 674 C CA . GLU A 1 88 ? -25.751 -7.423 17.440 1.00 90.62 88 GLU A CA 1
ATOM 675 C C . GLU A 1 88 ? -24.452 -7.100 16.701 1.00 90.62 88 GLU A C 1
ATOM 677 O O . GLU A 1 88 ? -24.233 -5.946 16.337 1.00 90.62 88 GLU A O 1
ATOM 682 N N . LEU A 1 89 ? -23.652 -8.120 16.358 1.00 89.12 89 LEU A N 1
ATOM 683 C CA . LEU A 1 89 ? -22.431 -7.939 15.562 1.00 89.12 89 LEU A CA 1
ATOM 684 C C . LEU A 1 89 ? -22.726 -7.334 14.185 1.00 89.12 89 LEU A C 1
ATOM 686 O O . LEU A 1 89 ? -22.037 -6.409 13.752 1.00 89.12 89 LEU A O 1
ATOM 690 N N . ALA A 1 90 ? -23.781 -7.800 13.509 1.00 87.00 90 ALA A N 1
ATOM 691 C CA . ALA A 1 90 ? -24.235 -7.194 12.257 1.00 87.00 90 ALA A CA 1
ATOM 692 C C . ALA A 1 90 ? -24.681 -5.733 12.452 1.00 87.00 90 ALA A C 1
ATOM 694 O O . ALA A 1 90 ? -24.518 -4.905 11.554 1.00 87.00 90 ALA A O 1
ATOM 695 N N . GLY A 1 91 ? -25.218 -5.400 13.629 1.00 88.31 91 GLY A N 1
ATOM 696 C CA . GLY A 1 91 ? -25.558 -4.037 14.016 1.00 88.31 91 GLY A CA 1
ATOM 697 C C . GLY A 1 91 ? -24.355 -3.115 14.142 1.00 88.31 91 GLY A C 1
ATOM 698 O O . GLY A 1 91 ? -24.426 -1.986 13.658 1.00 88.31 91 GLY A O 1
ATOM 699 N N . CYS A 1 92 ? -23.238 -3.608 14.677 1.00 87.06 92 CYS A N 1
ATOM 700 C CA . CYS A 1 92 ? -22.014 -2.823 14.853 1.00 87.06 92 CYS A CA 1
ATOM 701 C C . CYS A 1 92 ? -21.380 -2.327 13.541 1.00 87.06 92 CYS A C 1
ATOM 703 O O . CYS A 1 92 ? -20.640 -1.339 13.538 1.00 87.06 92 CYS A O 1
ATOM 705 N N . HIS A 1 93 ? -21.665 -2.995 12.419 1.00 85.75 93 HIS A N 1
ATOM 706 C CA . HIS A 1 93 ? -21.180 -2.603 11.087 1.00 85.75 93 HIS A CA 1
ATOM 707 C C . HIS A 1 93 ? -22.050 -1.564 10.385 1.00 85.75 93 HIS A C 1
ATOM 709 O O . HIS A 1 93 ? -21.633 -1.005 9.370 1.00 85.75 93 HIS A O 1
ATOM 715 N N . ARG A 1 94 ? -23.260 -1.300 10.889 1.00 88.25 94 ARG A N 1
ATOM 716 C CA . ARG A 1 94 ? -24.135 -0.276 10.311 1.00 88.25 94 ARG A CA 1
ATOM 717 C C . ARG A 1 94 ? -23.619 1.123 10.642 1.00 88.25 94 ARG A C 1
ATOM 719 O O . ARG A 1 94 ? -22.910 1.330 11.626 1.00 88.25 94 ARG A O 1
ATOM 726 N N . ALA A 1 95 ? -24.018 2.102 9.834 1.00 81.31 95 ALA A N 1
ATOM 727 C CA . ALA A 1 95 ? -23.782 3.507 10.147 1.00 81.31 95 ALA A CA 1
ATOM 728 C C . ALA A 1 95 ? -24.399 3.841 11.520 1.00 81.31 95 ALA A C 1
ATOM 730 O O . ALA A 1 95 ? -25.576 3.572 11.748 1.00 81.31 95 ALA A O 1
ATOM 731 N N . GLY A 1 96 ? -23.586 4.367 12.441 1.00 81.31 96 GLY A N 1
ATOM 732 C CA . GLY A 1 96 ? -23.990 4.632 13.829 1.00 81.31 96 GLY A CA 1
ATOM 733 C C . GLY A 1 96 ? -24.018 3.407 14.756 1.00 81.31 96 GLY A C 1
ATOM 734 O O . GLY A 1 96 ? -24.432 3.534 15.901 1.00 81.31 96 GLY A O 1
ATOM 735 N N . GLY A 1 97 ? -23.574 2.230 14.299 1.00 84.81 97 GLY A N 1
ATOM 736 C CA . GLY A 1 97 ? -23.582 0.979 15.070 1.00 84.81 97 GLY A CA 1
ATOM 737 C C . GLY A 1 97 ? -22.529 0.866 16.180 1.00 84.81 97 GLY A C 1
ATOM 738 O O . GLY A 1 97 ? -22.455 -0.162 16.845 1.00 84.81 97 GLY A O 1
ATOM 739 N N . GLY A 1 98 ? -21.705 1.889 16.385 1.00 86.44 98 GLY A N 1
ATOM 740 C CA . GLY A 1 98 ? -20.696 1.908 17.437 1.00 86.44 98 GLY A CA 1
ATOM 741 C C . GLY A 1 98 ? -20.242 3.323 17.760 1.00 86.44 98 GLY A C 1
ATOM 742 O O . GLY A 1 98 ? -20.736 4.299 17.190 1.00 86.44 98 GLY A O 1
ATOM 743 N N . ASN A 1 99 ? -19.301 3.432 18.686 1.00 89.38 99 ASN A N 1
ATOM 744 C CA . ASN A 1 99 ? -18.779 4.705 19.146 1.00 89.38 99 ASN A CA 1
ATOM 745 C C . ASN A 1 99 ? -17.924 5.383 18.059 1.00 89.38 99 ASN A C 1
ATOM 747 O O . ASN A 1 99 ? -17.002 4.784 17.510 1.00 89.38 99 ASN A O 1
ATOM 751 N N . ALA A 1 100 ? -18.213 6.653 17.764 1.00 89.81 100 ALA A N 1
ATOM 752 C CA . ALA A 1 100 ? -17.467 7.449 16.788 1.00 89.81 100 ALA A CA 1
ATOM 753 C C . ALA A 1 100 ? -16.062 7.858 17.274 1.00 89.81 100 ALA A C 1
ATOM 755 O O . ALA A 1 100 ? -15.248 8.314 16.473 1.00 89.81 100 ALA A O 1
ATOM 756 N N . THR A 1 101 ? -15.774 7.714 18.570 1.00 93.44 101 THR A N 1
ATOM 757 C CA . THR A 1 101 ? -14.526 8.141 19.215 1.00 93.44 101 THR A CA 1
ATOM 758 C C . THR A 1 101 ? -13.864 7.013 20.027 1.00 93.44 101 THR A C 1
ATOM 760 O O . THR A 1 101 ? -13.590 7.169 21.221 1.00 93.44 101 THR A O 1
ATOM 763 N N . PRO A 1 102 ? -13.521 5.863 19.409 1.00 94.00 102 PRO A N 1
ATOM 764 C CA . PRO A 1 102 ? -12.905 4.738 20.120 1.00 94.00 102 PRO A CA 1
ATOM 765 C C . PRO A 1 102 ? -11.554 5.095 20.761 1.00 94.00 102 PRO A C 1
ATOM 767 O O . PRO A 1 102 ? -11.206 4.578 21.821 1.00 94.00 102 PRO A O 1
ATOM 770 N N . TRP A 1 103 ? -10.811 6.051 20.194 1.00 95.25 103 TRP A N 1
ATOM 771 C CA . TRP A 1 103 ? -9.569 6.547 20.799 1.00 95.25 103 TRP A CA 1
ATOM 772 C C . TRP A 1 103 ? -9.797 7.225 22.157 1.00 95.25 103 TRP A C 1
ATOM 774 O O . TRP A 1 103 ? -8.939 7.133 23.032 1.00 95.25 103 TRP A O 1
ATOM 784 N N . LEU A 1 104 ? -10.948 7.876 22.364 1.00 96.38 104 LEU A N 1
ATOM 785 C CA . LEU A 1 104 ? -11.284 8.513 23.637 1.00 96.38 104 LEU A CA 1
ATOM 786 C C . LEU A 1 104 ? -11.618 7.464 24.702 1.00 96.38 104 LEU A C 1
ATOM 788 O O . LEU A 1 104 ? -11.237 7.625 25.859 1.00 96.38 104 LEU A O 1
ATOM 792 N N . LEU A 1 105 ? -12.272 6.366 24.306 1.00 95.62 105 LEU A N 1
ATOM 793 C CA . LEU A 1 105 ? -12.515 5.216 25.179 1.00 95.62 105 LEU A CA 1
ATOM 794 C C . LEU A 1 105 ? -11.195 4.599 25.652 1.00 95.62 105 LEU A C 1
ATOM 796 O O . LEU A 1 105 ? -11.007 4.403 26.851 1.00 95.62 105 LEU A O 1
ATOM 800 N N . ALA A 1 106 ? -10.256 4.368 24.731 1.00 95.31 106 ALA A N 1
ATOM 801 C CA . ALA A 1 106 ? -8.927 3.866 25.071 1.00 95.31 106 ALA A CA 1
ATOM 802 C C . ALA A 1 106 ? -8.166 4.841 25.992 1.00 95.31 106 ALA A C 1
ATOM 804 O O . ALA A 1 106 ? -7.623 4.431 27.018 1.00 95.31 106 ALA A O 1
ATOM 805 N N . ALA A 1 107 ? -8.186 6.142 25.679 1.00 95.81 107 ALA A N 1
ATOM 806 C CA . ALA A 1 107 ? -7.540 7.169 26.495 1.00 95.81 107 ALA A CA 1
ATOM 807 C C . ALA A 1 107 ? -8.128 7.252 27.911 1.00 95.81 107 ALA A C 1
ATOM 809 O O . ALA A 1 107 ? -7.381 7.417 28.870 1.00 95.81 107 ALA A O 1
ATOM 810 N N . ARG A 1 108 ? -9.450 7.091 28.066 1.00 95.69 108 ARG A N 1
ATOM 811 C CA . ARG A 1 108 ? -10.134 7.084 29.370 1.00 95.69 108 ARG A CA 1
ATOM 812 C C . ARG A 1 108 ? -9.605 5.986 30.290 1.00 95.69 108 ARG A C 1
ATOM 814 O O . ARG A 1 108 ? -9.417 6.247 31.474 1.00 95.69 108 ARG A O 1
ATOM 821 N N . VAL A 1 109 ? -9.382 4.785 29.754 1.00 96.00 109 VAL A N 1
ATOM 822 C CA . VAL A 1 109 ? -8.840 3.646 30.515 1.00 96.00 109 VAL A CA 1
ATOM 823 C C . VAL A 1 109 ? -7.427 3.967 30.991 1.00 96.00 109 VAL A C 1
ATOM 825 O O . VAL A 1 109 ? -7.150 3.876 32.186 1.00 96.00 109 VAL A O 1
ATOM 828 N N . LEU A 1 110 ? -6.569 4.426 30.074 1.00 94.88 110 LEU A N 1
ATOM 829 C CA . LEU A 1 110 ? -5.173 4.766 30.365 1.00 94.88 110 LEU A CA 1
ATOM 830 C C . LEU A 1 110 ? -5.051 5.922 31.367 1.00 94.88 110 LEU A C 1
ATOM 832 O O . LEU A 1 110 ? -4.284 5.832 32.316 1.00 94.88 110 LEU A O 1
ATOM 836 N N . ALA A 1 111 ? -5.846 6.981 31.205 1.00 96.06 111 ALA A N 1
ATOM 837 C CA . ALA A 1 111 ? -5.844 8.138 32.102 1.00 96.06 111 ALA A CA 1
ATOM 838 C C . ALA A 1 111 ? -6.354 7.807 33.513 1.00 96.06 111 ALA A C 1
ATOM 840 O O . ALA A 1 111 ? -6.060 8.526 34.462 1.00 96.06 111 ALA A O 1
ATOM 841 N N . SER A 1 112 ? -7.141 6.739 33.646 1.00 94.50 112 SER A N 1
ATOM 842 C CA . SER A 1 112 ? -7.638 6.260 34.936 1.00 94.50 112 SER A CA 1
ATOM 843 C C . SER A 1 112 ? -6.732 5.225 35.602 1.00 94.50 112 SER A C 1
ATOM 845 O O . SER A 1 112 ? -7.129 4.682 36.627 1.00 94.50 112 SER A O 1
ATOM 847 N N . ASP A 1 113 ? -5.579 4.905 35.004 1.00 91.62 113 ASP A N 1
ATOM 848 C CA . ASP A 1 113 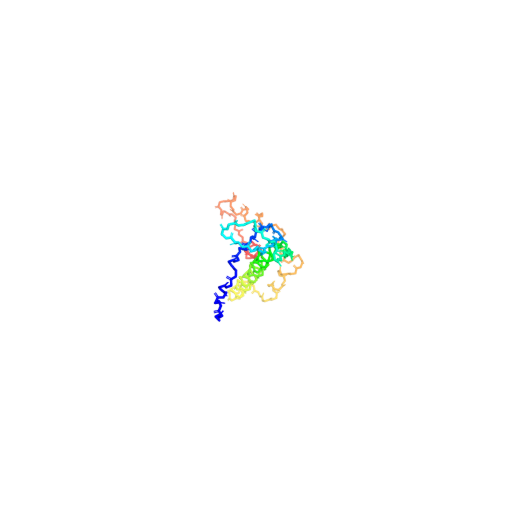? -4.689 3.818 35.436 1.00 91.62 113 ASP A CA 1
ATOM 849 C C . ASP A 1 113 ? -5.441 2.487 35.656 1.00 91.62 113 ASP A C 1
ATOM 851 O O . ASP A 1 113 ? -5.281 1.780 36.646 1.00 91.62 113 ASP A O 1
ATOM 855 N N . GLY A 1 114 ? -6.376 2.184 34.746 1.00 86.44 114 GLY A N 1
ATOM 856 C CA . GLY A 1 114 ? -7.213 0.984 34.816 1.00 86.44 114 GLY A CA 1
ATOM 857 C C . GLY A 1 114 ? -8.399 1.050 35.788 1.00 86.44 114 GLY A C 1
ATOM 858 O O . GLY A 1 114 ? -9.199 0.115 35.805 1.00 86.44 114 GLY A O 1
ATOM 859 N N . ALA A 1 115 ? -8.589 2.141 36.539 1.00 92.31 115 ALA A N 1
ATOM 860 C CA . ALA A 1 115 ? -9.747 2.298 37.425 1.00 92.31 115 ALA A CA 1
ATOM 861 C C . ALA A 1 115 ? -11.083 2.379 36.660 1.00 92.31 115 ALA A C 1
ATOM 863 O O . ALA A 1 115 ? -12.129 1.995 37.184 1.00 92.31 115 ALA A O 1
ATOM 864 N N . LYS A 1 116 ? -11.068 2.867 35.411 1.00 94.06 116 LYS A N 1
ATOM 865 C CA . LYS A 1 116 ? -12.205 2.801 34.483 1.00 94.06 116 LYS A CA 1
ATOM 866 C C . LYS A 1 116 ? -11.959 1.710 33.450 1.00 94.06 116 LYS A C 1
ATOM 868 O O . LYS A 1 116 ? -10.980 1.760 32.710 1.00 94.06 116 LYS A O 1
ATOM 873 N N . THR A 1 117 ? -12.894 0.774 33.349 1.00 95.25 117 THR A N 1
ATOM 874 C CA . THR A 1 117 ? -12.862 -0.316 32.369 1.00 95.25 117 THR A CA 1
ATOM 875 C C . THR A 1 117 ? -13.746 -0.015 31.154 1.00 95.25 117 THR A C 1
ATOM 877 O O . THR A 1 117 ? -14.459 0.995 31.100 1.00 95.25 117 THR A O 1
ATOM 880 N N . LEU A 1 118 ? -13.644 -0.870 30.135 1.00 95.06 118 LEU A N 1
ATOM 881 C CA . LEU A 1 118 ? -14.520 -0.855 28.965 1.00 95.06 118 LEU A CA 1
ATOM 882 C C . LEU A 1 118 ? -15.607 -1.912 29.141 1.00 95.06 118 LEU A C 1
ATOM 884 O O . LEU A 1 118 ? -15.325 -3.039 29.551 1.00 95.06 118 LEU A O 1
ATOM 888 N N . THR A 1 119 ? -16.836 -1.564 28.777 1.00 94.19 119 THR A N 1
ATOM 889 C CA . THR A 1 119 ? -17.874 -2.567 28.498 1.00 94.19 119 THR A CA 1
ATOM 890 C C . THR A 1 119 ? -17.496 -3.394 27.264 1.00 94.19 119 THR A C 1
ATOM 892 O O . THR A 1 119 ? -16.656 -2.978 26.468 1.00 94.19 119 THR A O 1
ATOM 895 N N . TRP A 1 120 ? -18.131 -4.550 27.047 1.00 92.88 120 TRP A N 1
ATOM 896 C CA . TRP A 1 120 ? -17.857 -5.372 25.859 1.00 92.88 120 TRP A CA 1
ATOM 897 C C . TRP A 1 120 ? -18.098 -4.634 24.534 1.00 92.88 120 TRP A C 1
ATOM 899 O O . TRP A 1 120 ? -17.316 -4.797 23.599 1.00 92.88 120 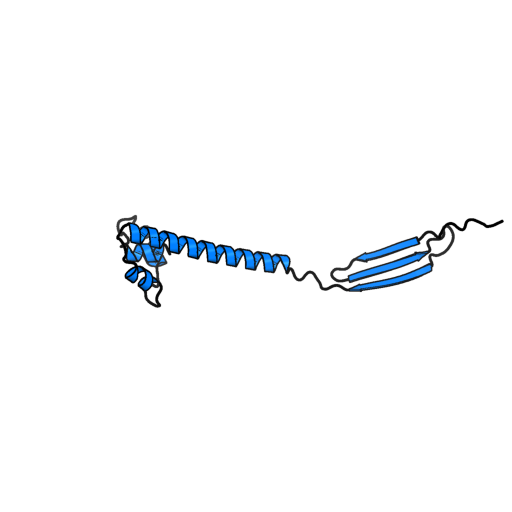TRP A O 1
ATOM 909 N N . SER A 1 121 ? -19.118 -3.776 24.469 1.00 91.94 121 SER A N 1
ATOM 910 C CA . SER A 1 121 ? -19.395 -2.924 23.304 1.00 91.94 121 SER A CA 1
ATOM 911 C C . SER A 1 121 ? -18.321 -1.863 23.090 1.00 91.94 121 SER A C 1
ATOM 913 O O . SER A 1 121 ? -17.815 -1.718 21.981 1.00 91.94 121 SER A O 1
ATOM 915 N N . GLU A 1 122 ? -17.902 -1.178 24.155 1.00 93.94 122 GLU A N 1
ATOM 916 C CA . GLU A 1 122 ? -16.808 -0.205 24.079 1.00 93.94 122 GLU A CA 1
ATOM 917 C C . GLU A 1 122 ? -15.475 -0.873 23.712 1.00 93.94 122 GLU A C 1
ATOM 919 O O . GLU A 1 122 ? -14.702 -0.331 22.925 1.00 93.94 122 GLU A O 1
ATOM 924 N N . LEU A 1 123 ? -15.208 -2.066 24.248 1.00 93.75 123 LEU A N 1
ATOM 925 C CA . LEU A 1 123 ? -14.024 -2.845 23.908 1.00 93.75 123 LEU A CA 1
ATOM 926 C C . LEU A 1 123 ? -14.048 -3.257 22.434 1.00 93.75 123 LEU A C 1
ATOM 928 O O . LEU A 1 123 ? -13.033 -3.138 21.752 1.00 93.75 123 LEU A O 1
ATOM 932 N N . TRP A 1 124 ? -15.196 -3.703 21.923 1.00 93.06 124 TRP A N 1
ATOM 933 C CA . TRP A 1 124 ? -15.348 -4.029 20.508 1.00 93.06 124 TRP A CA 1
ATOM 934 C C . TRP A 1 124 ? -15.074 -2.825 19.601 1.00 93.06 124 TRP A C 1
ATOM 936 O O . TRP A 1 124 ? -14.351 -2.961 18.613 1.00 93.06 124 TRP A O 1
ATOM 946 N N . ASP A 1 125 ? -15.572 -1.642 19.968 1.00 92.75 125 ASP A N 1
ATOM 947 C CA . ASP A 1 125 ? -15.304 -0.400 19.239 1.00 92.75 125 ASP A CA 1
ATOM 948 C C . ASP A 1 125 ? -13.824 -0.010 19.229 1.00 92.75 125 ASP A C 1
ATOM 950 O O . ASP A 1 125 ? -13.347 0.541 18.239 1.00 92.75 125 ASP A O 1
ATOM 954 N N . VAL A 1 126 ? -13.083 -0.325 20.292 1.00 93.88 126 VAL A N 1
ATOM 955 C CA . VAL A 1 126 ? -11.632 -0.097 20.355 1.00 93.88 126 VAL A CA 1
ATOM 956 C C . VAL A 1 126 ? -10.847 -1.137 19.544 1.00 93.88 126 VAL A C 1
ATOM 958 O O . VAL A 1 126 ? -9.803 -0.812 18.980 1.00 93.88 126 VAL A O 1
ATOM 961 N N . LEU A 1 127 ? -11.306 -2.392 19.492 1.00 91.06 127 LEU A N 1
ATOM 962 C CA . LEU A 1 127 ? -10.545 -3.498 18.898 1.00 91.06 127 LEU A CA 1
ATOM 963 C C . LEU A 1 127 ? -10.667 -3.623 17.374 1.00 91.06 127 LEU A C 1
ATOM 965 O O . LEU A 1 127 ? -9.727 -4.139 16.748 1.00 91.06 127 LEU A O 1
ATOM 969 N N . ARG A 1 128 ? -11.810 -3.255 16.787 1.00 85.88 128 ARG A N 1
ATOM 970 C CA . ARG A 1 128 ? -12.129 -3.489 15.365 1.00 85.88 128 ARG A CA 1
ATOM 971 C C . ARG A 1 128 ? -11.382 -2.554 14.416 1.00 85.88 128 ARG A C 1
ATOM 973 O O . ARG A 1 128 ? -10.756 -3.104 13.475 1.00 85.88 128 ARG A O 1
#

Secondary structure (DSSP, 8-state):
-----PPPPEEEEEEE-SSEEEEEEEE--TTS--EEEEEEEEE------HHHHHHHHHHHHHHHHHHHHHHHHHHHHHHHTTSS-HHHHHHHTSTTSS-S-HHHHHHHHHHTTTSSPPPHHHHHHHH-

Mean predicted aligned error: 10.17 Å

Nearest PDB structures (foldseek):
  3id8-assembly1_A  TM=6.320E-01  e=2.650E-01  Homo sapiens
  4wpy-assembly1_A-2  TM=4.463E-01  e=1.707E-01  Mycobacterium tuberculosis H37Rv
  8pj2-assembly1_1  TM=7.231E-01  e=8.755E-01  Homo sapiens
  4ld0-assembly1_A  TM=3.770E-01  e=6.393E-01  Thermus thermophilus HB8
  7fik-assembly1_B  TM=2.504E-01  e=2.112E+00  Xenopus laevis

pLDDT: mean 88.81, std 11.71, range [36.03, 98.12]

Foldseek 3Di:
DDPPPDPFDKDKDWDDDQFKIKIWIWRDDPPDDIDTPDIDMDGHDGCPVVVVVVVVVVVVVVVVVVVVVVLVVVVVVCVVVVVDDPVLSVQCPDDVSADPCLVVVVVVCVVCVNPDDDDPRSVSVNPD

Sequence (128 aa):
MNASTNPPRLEIAFDVGHSSIGWAVLSAPESAQPAILGCGSVIFEKDSALANTRRLHRSQRRHVRATRQRIARMEKLLAHLGIFTSTELAGCHRAGGGNATPWLLAARVLASDGAKTLTWSELWDVLR

Solvent-accessible surface area (backbone atoms only — not comparable to full-atom value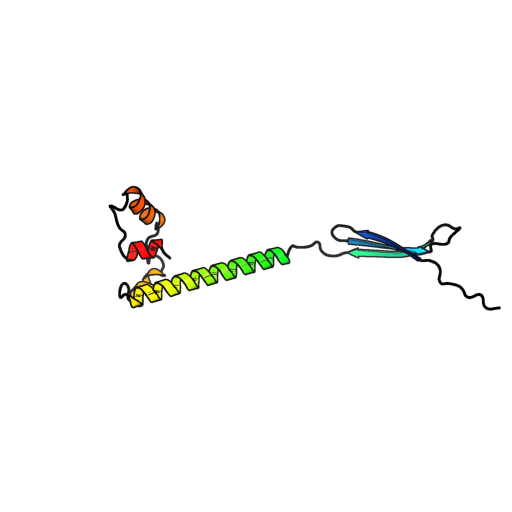s): 7618 Å² total; per-residue (Å²): 134,84,79,82,74,70,77,77,50,72,41,78,50,75,47,82,55,89,41,33,37,37,37,37,35,28,41,51,57,96,87,55,84,66,45,82,76,47,71,53,71,48,77,49,83,55,83,67,58,57,69,57,54,52,48,51,54,51,49,52,53,51,50,54,50,50,52,53,54,49,43,57,49,51,51,53,50,40,40,73,70,66,75,37,56,76,68,55,56,59,41,46,74,41,93,82,38,56,67,93,53,32,68,55,57,55,47,49,24,61,77,43,76,62,77,41,80,70,53,74,68,57,44,49,47,58,70,103

Radius of gyration: 34.88 Å; Cα contacts (8 Å, |Δi|>4): 108; chains: 1; bounding box: 72×27×93 Å